Protein AF-A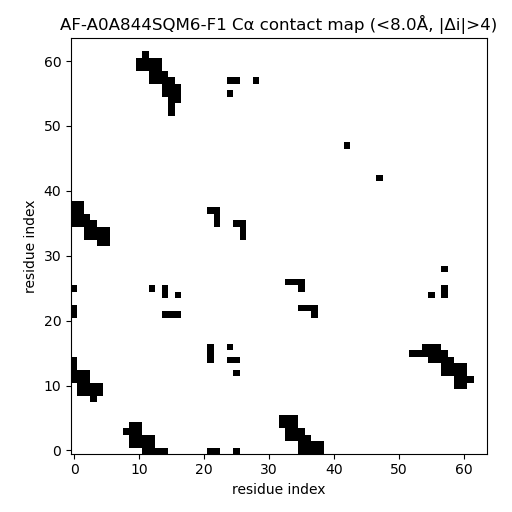0A844SQM6-F1 (afdb_monomer)

Foldseek 3Di:
DWKADQVGDIFDKDFLEPPVCRQVLVVVVDDPNMHDDDDPDDDDPVCVVVVVDDHSDMDTDDDD

Mean predicted aligned error: 3.86 Å

Nearest PDB structures (foldseek):
  5ne9-assembly1_A  TM=4.057E-01  e=5.797E+00  Thermotoga maritima MSB8

Structure (mmCIF, N/CA/C/O backbone):
data_AF-A0A844SQM6-F1
#
_entry.id   AF-A0A844SQM6-F1
#
loop_
_atom_site.group_PDB
_atom_site.id
_atom_site.type_symbol
_atom_site.label_atom_id
_atom_site.label_alt_id
_atom_site.label_comp_id
_atom_site.label_asym_id
_atom_site.label_entity_id
_atom_site.label_seq_id
_atom_site.pdbx_PDB_ins_code
_atom_site.Cartn_x
_atom_site.Cartn_y
_atom_site.Cartn_z
_atom_site.occupancy
_atom_site.B_iso_or_equiv
_atom_site.auth_seq_id
_atom_site.auth_comp_id
_atom_site.auth_asym_id
_atom_site.auth_atom_id
_atom_site.pdbx_PDB_model_num
ATOM 1 N N . MET A 1 1 ? -2.004 4.699 -1.488 1.00 91.12 1 MET A N 1
ATOM 2 C CA . MET A 1 1 ? -1.859 4.290 -0.075 1.00 91.12 1 MET A CA 1
ATOM 3 C C . MET A 1 1 ? -0.521 4.762 0.448 1.00 91.12 1 MET A C 1
ATOM 5 O O . MET A 1 1 ? 0.436 4.790 -0.314 1.00 91.12 1 MET A O 1
ATOM 9 N N . ARG A 1 2 ? -0.468 5.184 1.708 1.00 93.69 2 ARG A N 1
ATOM 10 C CA . ARG A 1 2 ? 0.768 5.508 2.416 1.00 93.69 2 ARG A CA 1
ATOM 11 C C . ARG A 1 2 ? 1.065 4.355 3.361 1.00 93.69 2 ARG A C 1
ATOM 13 O O . ARG A 1 2 ? 0.228 4.067 4.214 1.00 93.69 2 ARG A O 1
ATOM 20 N N . VAL A 1 3 ? 2.226 3.742 3.201 1.00 95.56 3 VAL A N 1
ATOM 21 C CA . VAL A 1 3 ? 2.738 2.703 4.092 1.00 95.56 3 VAL A CA 1
ATOM 22 C C . VAL A 1 3 ? 3.913 3.280 4.863 1.00 95.56 3 VAL A C 1
ATOM 24 O O . VAL A 1 3 ? 4.774 3.918 4.260 1.00 95.56 3 VAL A O 1
ATOM 27 N N . THR A 1 4 ? 3.918 3.093 6.174 1.00 96.44 4 THR A N 1
ATOM 28 C CA . THR A 1 4 ? 5.038 3.424 7.049 1.00 96.44 4 THR A CA 1
ATOM 29 C C . THR A 1 4 ? 5.669 2.121 7.507 1.00 96.44 4 THR A C 1
ATOM 31 O O . THR A 1 4 ? 4.970 1.268 8.057 1.00 96.44 4 THR A O 1
ATOM 34 N N . THR A 1 5 ? 6.956 1.956 7.239 1.00 95.38 5 THR A N 1
ATOM 35 C CA . THR A 1 5 ? 7.747 0.803 7.674 1.00 95.38 5 THR A CA 1
ATOM 36 C C . THR A 1 5 ? 8.036 0.876 9.175 1.00 95.38 5 THR A C 1
ATOM 38 O O . THR A 1 5 ? 7.811 1.902 9.823 1.00 95.38 5 THR A O 1
ATOM 41 N N . ASP A 1 6 ? 8.525 -0.217 9.749 1.00 95.06 6 ASP A N 1
ATOM 42 C CA . ASP A 1 6 ? 8.883 -0.320 11.166 1.00 95.06 6 ASP A CA 1
ATOM 43 C C . ASP A 1 6 ? 10.068 0.579 11.558 1.00 95.06 6 ASP A C 1
ATOM 45 O O . ASP A 1 6 ? 10.117 1.080 12.681 1.00 95.06 6 ASP A O 1
ATOM 49 N N . ASP A 1 7 ? 10.978 0.855 10.622 1.00 94.88 7 ASP A N 1
ATOM 50 C CA . ASP A 1 7 ? 12.066 1.831 10.777 1.00 94.88 7 ASP A CA 1
ATOM 51 C C . ASP A 1 7 ? 11.636 3.291 10.516 1.00 94.88 7 ASP A C 1
ATOM 53 O O . ASP A 1 7 ? 12.429 4.221 10.683 1.00 94.88 7 ASP A O 1
ATOM 57 N N . GLY A 1 8 ? 10.362 3.517 10.177 1.00 93.06 8 GLY A N 1
ATOM 58 C CA . GLY A 1 8 ? 9.763 4.841 10.018 1.00 93.06 8 GLY A CA 1
ATOM 59 C C . GLY A 1 8 ? 9.867 5.443 8.614 1.00 93.06 8 GLY A C 1
ATOM 60 O O . GLY A 1 8 ? 9.439 6.586 8.421 1.00 93.06 8 GLY A O 1
ATOM 61 N N . GLU A 1 9 ? 10.385 4.712 7.625 1.00 95.12 9 GLU A N 1
ATOM 62 C CA . GLU A 1 9 ? 10.326 5.135 6.226 1.00 95.12 9 GLU A CA 1
ATOM 63 C C . GLU A 1 9 ? 8.884 5.187 5.708 1.00 95.12 9 GLU A C 1
ATOM 65 O O . GLU A 1 9 ? 8.010 4.403 6.080 1.00 95.12 9 GLU A O 1
ATOM 70 N N . VAL A 1 10 ? 8.621 6.126 4.797 1.00 93.50 10 VAL A N 1
ATOM 71 C CA . VAL A 1 10 ? 7.298 6.306 4.194 1.00 93.50 10 VAL A CA 1
ATOM 72 C C . VAL A 1 10 ? 7.347 5.938 2.721 1.00 93.50 10 VAL A C 1
ATOM 74 O O . VAL A 1 10 ? 8.095 6.519 1.940 1.00 93.50 10 VAL A O 1
ATOM 77 N N . GLN A 1 11 ? 6.478 5.013 2.328 1.00 93.44 11 GLN A N 1
ATOM 78 C CA . GLN A 1 11 ? 6.361 4.506 0.969 1.00 93.44 11 GLN A CA 1
ATOM 79 C C . GLN A 1 11 ? 4.954 4.736 0.419 1.00 93.44 11 GLN A C 1
ATOM 81 O O . GLN A 1 11 ? 3.949 4.686 1.137 1.00 93.44 11 GLN A O 1
ATOM 86 N N . VAL A 1 12 ? 4.863 4.952 -0.892 1.00 91.81 12 VAL A N 1
ATOM 87 C CA . VAL A 1 12 ? 3.579 4.984 -1.596 1.00 91.81 12 VAL A CA 1
ATOM 88 C C . VAL A 1 12 ? 3.291 3.597 -2.143 1.00 91.81 12 VAL A C 1
ATOM 90 O O . VAL A 1 12 ? 4.144 2.971 -2.761 1.00 91.81 12 VAL A O 1
ATOM 93 N N . TRP A 1 13 ? 2.078 3.118 -1.915 1.00 93.38 13 TRP A N 1
ATOM 94 C CA . TRP A 1 13 ? 1.578 1.837 -2.399 1.00 93.38 13 TRP A CA 1
ATOM 95 C C . TRP A 1 13 ? 0.295 2.048 -3.199 1.00 93.38 13 TRP A C 1
ATOM 97 O O . TRP A 1 13 ? -0.491 2.959 -2.917 1.00 93.38 13 TRP A O 1
ATOM 107 N N . LEU A 1 14 ? 0.087 1.216 -4.209 1.00 91.94 14 LEU A N 1
ATOM 108 C CA . LEU A 1 14 ? -1.092 1.204 -5.066 1.00 91.94 14 LEU A CA 1
ATOM 109 C C . LEU A 1 14 ? -1.890 -0.066 -4.782 1.00 91.94 14 LEU A C 1
ATOM 111 O O . LEU A 1 14 ? -1.296 -1.127 -4.615 1.00 91.94 14 LEU A O 1
ATOM 115 N N . ALA A 1 15 ? -3.215 0.056 -4.751 1.00 92.31 15 ALA A N 1
ATOM 116 C CA . ALA A 1 15 ? -4.141 -1.056 -4.587 1.00 92.31 15 ALA A CA 1
ATOM 117 C C . ALA A 1 15 ? -5.271 -0.906 -5.610 1.00 92.31 15 ALA A C 1
ATOM 119 O O . ALA A 1 15 ? -5.950 0.122 -5.637 1.00 92.31 15 ALA A O 1
ATOM 120 N N . ALA A 1 16 ? -5.448 -1.906 -6.469 1.00 91.44 16 ALA A N 1
ATOM 121 C CA . ALA A 1 16 ? -6.487 -1.946 -7.495 1.00 91.44 16 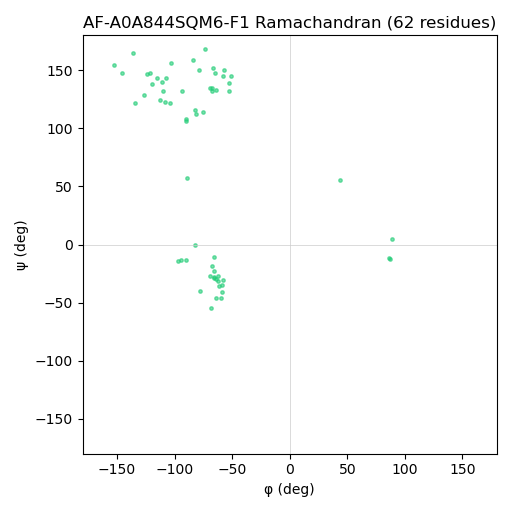ALA A CA 1
ATOM 122 C C . ALA A 1 16 ? -7.774 -2.582 -6.943 1.00 91.44 16 ALA A C 1
ATOM 124 O O . ALA A 1 16 ? -8.264 -3.593 -7.450 1.00 91.44 16 ALA A O 1
ATOM 125 N N . THR A 1 17 ? -8.297 -2.006 -5.863 1.00 90.31 17 THR A N 1
ATOM 126 C CA . THR A 1 17 ? -9.443 -2.524 -5.102 1.00 90.31 17 THR A CA 1
ATOM 127 C C . THR A 1 17 ? -10.418 -1.398 -4.757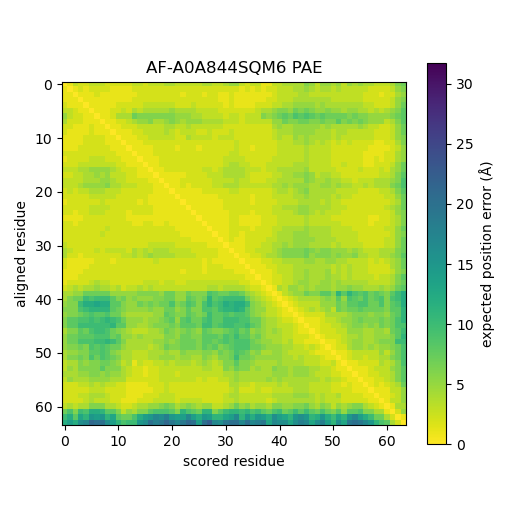 1.00 90.31 17 THR A C 1
ATOM 129 O O . THR A 1 17 ? -10.050 -0.221 -4.835 1.00 90.31 17 THR A O 1
ATOM 132 N N . PRO A 1 18 ? -11.659 -1.722 -4.349 1.00 90.06 18 PRO A N 1
ATOM 133 C CA . PRO A 1 18 ? -12.549 -0.754 -3.718 1.00 90.06 18 PRO A CA 1
ATOM 134 C C . PRO A 1 18 ? -11.862 -0.024 -2.554 1.00 90.06 18 PRO A C 1
ATOM 136 O O . PRO A 1 18 ? -11.025 -0.594 -1.849 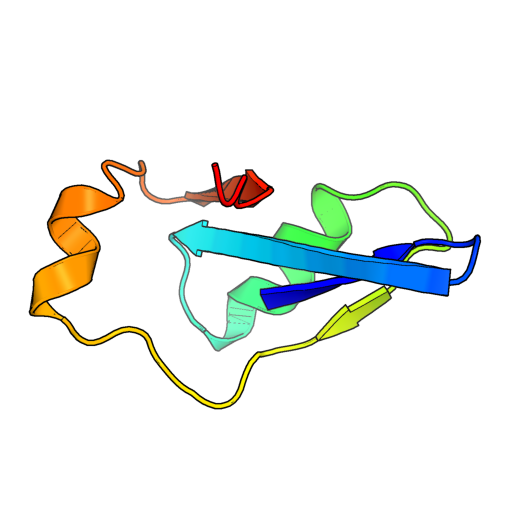1.00 90.06 18 PRO A O 1
ATOM 139 N N . GLN A 1 19 ? -12.185 1.260 -2.372 1.00 88.06 19 GLN A N 1
ATOM 140 C CA . GLN A 1 19 ? -11.505 2.129 -1.404 1.00 88.06 19 GLN A CA 1
ATOM 141 C C . GLN A 1 19 ? -11.648 1.637 0.045 1.00 88.06 19 GLN A C 1
ATOM 143 O O . GLN A 1 19 ? -10.720 1.786 0.836 1.00 88.06 19 GLN A O 1
ATOM 148 N N . ASP A 1 20 ? -12.804 1.075 0.383 1.00 90.25 20 ASP A N 1
ATOM 149 C CA . ASP A 1 20 ? -13.122 0.477 1.679 1.00 90.25 20 ASP A CA 1
ATOM 150 C C . ASP A 1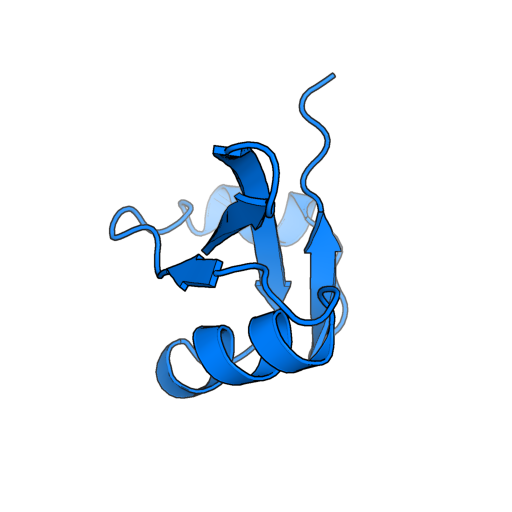 20 ? -12.287 -0.777 1.976 1.00 90.25 20 ASP A C 1
ATOM 152 O O . ASP A 1 20 ? -11.976 -1.022 3.133 1.00 90.25 20 ASP A O 1
ATOM 156 N N . GLN A 1 21 ? -11.847 -1.502 0.945 1.00 92.81 21 GLN A N 1
ATOM 157 C CA . GLN A 1 21 ? -10.990 -2.691 1.069 1.00 92.81 21 GLN A CA 1
ATOM 158 C C . GLN A 1 21 ? -9.494 -2.382 0.919 1.00 92.81 21 GLN A C 1
ATOM 160 O O . GLN A 1 21 ? -8.644 -3.217 1.214 1.00 92.81 21 GLN A O 1
ATOM 165 N N . ALA A 1 22 ? -9.140 -1.188 0.436 1.00 92.00 22 ALA A N 1
ATOM 166 C CA . ALA A 1 22 ? -7.764 -0.861 0.070 1.00 92.00 22 ALA A CA 1
ATOM 167 C C . ALA A 1 22 ? -6.791 -0.867 1.258 1.00 92.00 22 ALA A C 1
ATOM 169 O O . ALA A 1 22 ? -5.604 -1.113 1.061 1.00 92.00 22 ALA A O 1
ATOM 170 N N . VAL A 1 23 ? -7.259 -0.561 2.473 1.00 94.00 23 VAL A N 1
ATOM 171 C CA . VAL A 1 23 ? -6.419 -0.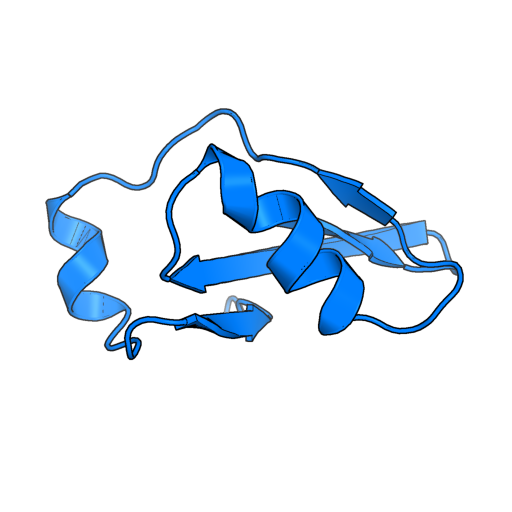641 3.680 1.00 94.00 23 VAL A CA 1
ATOM 172 C C . VAL A 1 23 ? -6.096 -2.096 3.987 1.00 94.00 23 VAL A C 1
ATOM 174 O O . VAL A 1 23 ? -4.918 -2.432 4.040 1.00 94.00 23 VAL A O 1
ATOM 177 N N . ASP A 1 24 ? -7.119 -2.939 4.112 1.00 94.81 24 ASP A N 1
ATOM 178 C CA . ASP A 1 24 ? -6.970 -4.350 4.478 1.00 94.81 24 ASP A CA 1
ATOM 179 C C . ASP A 1 24 ? -6.097 -5.094 3.462 1.00 94.81 24 ASP A C 1
ATOM 181 O O . ASP A 1 24 ? -5.108 -5.718 3.826 1.00 94.81 24 ASP A O 1
ATOM 185 N N . GLN A 1 25 ? -6.353 -4.890 2.168 1.00 94.56 25 GLN A N 1
ATOM 186 C CA . GLN A 1 25 ? -5.570 -5.503 1.092 1.00 94.56 25 GLN A CA 1
ATOM 187 C C . GLN A 1 25 ? -4.096 -5.077 1.096 1.00 94.56 25 GLN A C 1
ATOM 189 O O . GLN A 1 25 ? -3.228 -5.839 0.675 1.00 94.56 25 GLN A O 1
ATOM 194 N N . VAL A 1 26 ? -3.792 -3.850 1.535 1.00 95.06 26 VAL A N 1
ATOM 195 C CA . VAL A 1 26 ? -2.399 -3.410 1.692 1.00 95.06 26 VAL A CA 1
ATOM 196 C C . VAL A 1 26 ? -1.781 -3.976 2.959 1.00 95.06 26 VAL A C 1
ATOM 198 O O . VAL A 1 26 ? -0.622 -4.367 2.904 1.00 95.06 26 VAL A O 1
ATOM 201 N N . LEU A 1 27 ? -2.520 -4.038 4.068 1.00 95.69 27 LEU A N 1
ATOM 202 C CA . LEU A 1 27 ? -2.041 -4.655 5.306 1.00 95.69 27 LEU A CA 1
ATOM 203 C C . LEU A 1 27 ? -1.674 -6.129 5.090 1.00 95.69 27 LEU A C 1
ATOM 205 O O . LEU A 1 27 ? -0.616 -6.549 5.542 1.00 95.69 27 LEU A O 1
ATOM 209 N N . ASP A 1 28 ? -2.473 -6.865 4.317 1.00 95.44 28 ASP A N 1
ATOM 210 C CA . ASP A 1 28 ? -2.198 -8.263 3.957 1.00 95.44 28 ASP A CA 1
ATOM 211 C C . ASP A 1 28 ? -0.946 -8.434 3.075 1.00 95.44 28 ASP A C 1
ATOM 213 O O . ASP A 1 28 ? -0.360 -9.516 3.015 1.00 95.44 28 ASP A O 1
ATOM 217 N N . ALA A 1 29 ? -0.530 -7.380 2.364 1.00 94.56 29 ALA A N 1
ATOM 218 C CA . ALA A 1 29 ? 0.600 -7.413 1.435 1.00 94.56 29 ALA A CA 1
ATOM 219 C C . ALA A 1 29 ? 1.921 -6.896 2.035 1.00 94.56 29 ALA A C 1
ATOM 221 O O . ALA A 1 29 ? 2.977 -7.079 1.421 1.00 94.56 29 ALA A O 1
ATOM 222 N N . ILE A 1 30 ? 1.883 -6.217 3.185 1.00 94.81 30 ILE A N 1
ATOM 223 C CA . ILE A 1 30 ? 3.068 -5.646 3.842 1.00 94.81 30 ILE A CA 1
ATOM 224 C C . ILE A 1 30 ? 3.516 -6.508 5.036 1.00 94.81 30 ILE A C 1
ATOM 226 O O . ILE A 1 30 ? 2.707 -7.232 5.608 1.00 94.81 30 ILE A O 1
ATOM 230 N N . PRO A 1 31 ? 4.797 -6.437 5.441 1.00 95.44 31 PRO A N 1
ATOM 231 C CA . PRO A 1 31 ? 5.279 -7.094 6.653 1.00 95.44 31 PRO A CA 1
ATOM 232 C C . PRO A 1 31 ? 4.529 -6.676 7.925 1.00 95.44 31 PRO A C 1
ATOM 234 O O . PRO A 1 31 ? 4.090 -5.532 8.067 1.00 95.44 31 PRO A O 1
ATOM 237 N N . GLU A 1 32 ? 4.457 -7.594 8.892 1.00 93.69 32 GLU A N 1
ATOM 238 C CA . GLU A 1 32 ? 3.954 -7.291 10.233 1.00 93.69 32 GLU A CA 1
ATOM 239 C C . GLU A 1 32 ? 4.761 -6.160 10.893 1.00 93.69 32 GLU A C 1
ATOM 241 O O . GLU A 1 32 ? 5.972 -6.039 10.710 1.00 93.69 32 GLU A O 1
ATOM 246 N N . GLY A 1 33 ? 4.082 -5.320 11.679 1.00 94.00 33 GLY A N 1
ATOM 247 C CA . GLY A 1 33 ? 4.679 -4.148 12.330 1.00 94.00 33 GLY A CA 1
ATOM 248 C C . GLY A 1 33 ? 4.693 -2.882 11.468 1.00 94.00 33 GLY A C 1
ATOM 249 O O . GLY A 1 33 ? 4.907 -1.793 11.999 1.00 94.00 33 GLY A O 1
ATOM 250 N N . TRP A 1 34 ? 4.405 -2.989 10.169 1.00 96.50 34 TRP A N 1
ATOM 251 C CA . TRP A 1 34 ? 4.224 -1.833 9.292 1.00 96.50 34 TRP A CA 1
ATOM 252 C C . TRP A 1 34 ? 2.789 -1.301 9.381 1.00 96.50 34 TRP A C 1
ATOM 254 O O . TRP A 1 34 ? 1.856 -2.003 9.769 1.00 96.50 34 TRP A O 1
ATOM 264 N N . ALA A 1 35 ? 2.594 -0.037 9.008 1.00 96.31 35 ALA A N 1
ATOM 265 C CA . ALA A 1 35 ? 1.291 0.621 9.056 1.00 96.31 35 ALA A CA 1
ATOM 266 C C . ALA A 1 35 ? 0.847 1.089 7.668 1.00 96.31 35 ALA A C 1
ATOM 268 O O . ALA A 1 35 ? 1.630 1.686 6.935 1.00 96.31 35 ALA A O 1
ATOM 269 N N . ALA A 1 36 ? -0.431 0.909 7.327 1.00 95.69 36 ALA A N 1
ATOM 270 C CA . ALA A 1 36 ? -1.023 1.408 6.086 1.00 95.69 36 ALA A CA 1
ATOM 271 C C . ALA A 1 36 ? -2.101 2.467 6.355 1.00 95.69 36 ALA A C 1
ATOM 273 O O . ALA A 1 36 ? -2.875 2.384 7.304 1.00 95.69 36 ALA A O 1
ATOM 274 N N . SER A 1 37 ? -2.178 3.484 5.496 1.00 94.25 37 SER A N 1
ATOM 275 C CA . SER A 1 37 ? -3.209 4.524 5.559 1.00 94.25 37 SER A CA 1
ATOM 276 C C . SER A 1 37 ? -3.614 5.026 4.172 1.00 94.25 37 SER A C 1
ATOM 278 O O . SER A 1 37 ? -2.810 5.082 3.236 1.00 94.25 37 SER A O 1
ATOM 280 N N . LEU A 1 38 ? -4.882 5.416 4.029 1.00 91.94 38 LEU A N 1
ATOM 281 C CA . LEU A 1 38 ? -5.408 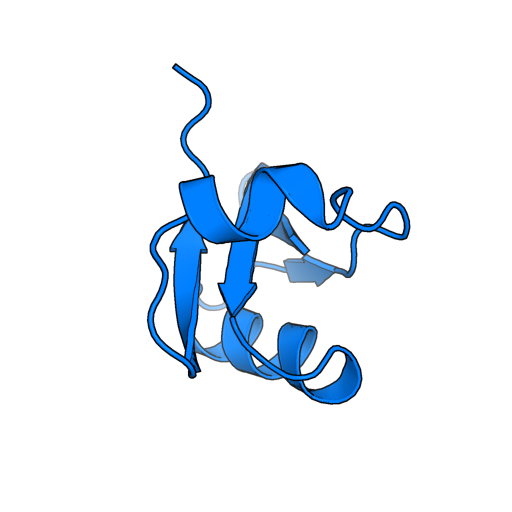5.994 2.792 1.00 91.94 38 LEU A CA 1
ATOM 282 C C . LEU A 1 38 ? -4.794 7.371 2.520 1.00 91.94 38 LEU A C 1
ATOM 284 O O . LEU A 1 38 ? -4.782 8.257 3.377 1.00 91.94 38 LEU A O 1
ATOM 288 N N . ILE A 1 39 ? -4.335 7.576 1.284 1.00 89.19 39 ILE A N 1
ATOM 289 C CA . ILE A 1 39 ? -3.994 8.912 0.794 1.00 89.19 39 ILE A CA 1
ATOM 290 C C . ILE A 1 39 ? -5.307 9.555 0.353 1.00 89.19 39 ILE A C 1
ATOM 292 O O . ILE A 1 39 ? -5.939 9.086 -0.586 1.00 89.19 39 ILE A O 1
ATOM 296 N N . LYS A 1 40 ? -5.718 10.634 1.027 1.00 82.31 40 LYS A N 1
ATOM 297 C CA . LYS A 1 40 ? -6.999 11.319 0.763 1.00 82.31 40 LYS A CA 1
ATOM 298 C C . LYS A 1 40 ? -7.080 11.987 -0.614 1.00 82.31 40 LYS A C 1
ATOM 300 O O . LYS A 1 40 ? -8.149 12.437 -1.008 1.00 82.31 40 LYS A O 1
ATOM 305 N N . ARG A 1 41 ? -5.956 12.090 -1.327 1.00 80.88 41 ARG A N 1
ATOM 306 C CA . ARG A 1 41 ? -5.903 12.581 -2.702 1.00 80.88 41 ARG A CA 1
ATOM 307 C C . ARG A 1 41 ? -6.060 11.388 -3.656 1.00 80.88 41 ARG A C 1
ATOM 309 O O . ARG A 1 41 ? -5.112 10.609 -3.762 1.00 80.88 41 ARG A O 1
ATOM 316 N N . PRO A 1 42 ? -7.207 11.241 -4.340 1.00 73.88 42 PRO A N 1
ATOM 317 C CA . PRO A 1 42 ? -7.352 10.230 -5.376 1.00 73.88 42 PRO A CA 1
ATOM 318 C C . PRO A 1 42 ? -6.443 10.557 -6.566 1.00 73.88 42 PRO A C 1
ATOM 320 O O . PRO A 1 42 ? -6.140 11.723 -6.834 1.00 73.88 42 PRO A O 1
ATOM 323 N N . LEU A 1 43 ? -6.016 9.520 -7.283 1.00 76.44 43 LEU A N 1
ATOM 324 C CA . LEU A 1 43 ? -5.384 9.689 -8.587 1.00 76.44 43 LEU A CA 1
ATOM 325 C C . LEU A 1 43 ? -6.442 10.163 -9.596 1.00 76.44 43 LEU A C 1
ATOM 327 O O . LEU A 1 43 ? -7.543 9.605 -9.616 1.00 76.44 43 LEU A O 1
ATOM 331 N N . PRO A 1 44 ? -6.134 11.167 -10.433 1.00 81.69 44 PRO A N 1
ATOM 332 C CA . PRO A 1 44 ? -6.971 11.514 -11.575 1.00 81.69 44 PRO A CA 1
ATOM 333 C C . PRO A 1 44 ? -7.247 10.285 -12.449 1.00 81.69 44 PRO A C 1
ATOM 335 O O . PRO A 1 44 ? -6.343 9.485 -12.702 1.00 81.69 44 PRO A O 1
ATOM 338 N N . ALA A 1 45 ? -8.487 10.146 -12.926 1.00 80.06 45 ALA A N 1
ATOM 339 C CA . ALA A 1 45 ? -8.923 8.974 -13.689 1.00 80.06 45 ALA A CA 1
ATOM 340 C C . ALA A 1 45 ? -8.085 8.734 -14.958 1.00 80.06 45 ALA A C 1
ATOM 342 O O . ALA A 1 45 ? -7.871 7.590 -15.345 1.00 80.06 45 ALA A O 1
ATOM 343 N N . GLU A 1 46 ? -7.552 9.798 -15.562 1.00 84.62 46 GLU A N 1
ATOM 344 C CA . GLU A 1 46 ? -6.664 9.741 -16.731 1.00 84.62 46 GLU A CA 1
ATOM 345 C C . GLU A 1 46 ? -5.342 8.999 -16.474 1.00 84.62 46 GLU A C 1
ATOM 347 O O . GLU A 1 46 ? -4.772 8.417 -17.394 1.00 84.62 46 GLU A O 1
ATOM 352 N N . HIS A 1 47 ? -4.864 8.968 -15.227 1.00 81.94 47 HIS A N 1
ATOM 353 C CA . HIS A 1 47 ? -3.618 8.292 -14.864 1.00 81.94 47 HIS A CA 1
ATOM 354 C C . HIS A 1 47 ? -3.828 6.826 -14.468 1.00 81.94 47 HIS A C 1
ATOM 356 O O . HIS A 1 47 ? -2.857 6.077 -14.402 1.00 81.94 47 HIS A O 1
ATOM 362 N N . ILE A 1 48 ? -5.072 6.392 -14.231 1.00 80.50 48 ILE A N 1
ATOM 363 C CA . ILE A 1 48 ? -5.382 5.019 -13.807 1.00 80.50 48 ILE A CA 1
ATOM 364 C C . ILE A 1 48 ? -5.008 3.982 -14.883 1.00 80.50 48 ILE A C 1
ATOM 366 O O . ILE A 1 48 ? -4.345 3.007 -14.528 1.00 80.50 48 ILE A O 1
ATOM 370 N N . PRO A 1 49 ? -5.334 4.162 -16.183 1.00 83.56 49 PRO A N 1
ATOM 371 C CA . PRO A 1 49 ? -4.949 3.199 -17.217 1.00 83.56 49 PRO A CA 1
ATOM 372 C C . PRO A 1 49 ? -3.434 2.996 -17.319 1.00 83.56 49 PRO A C 1
ATOM 374 O O . PRO A 1 49 ? -2.975 1.880 -17.548 1.00 83.56 49 PRO A O 1
ATOM 377 N N . ALA A 1 50 ? -2.651 4.056 -17.088 1.00 83.94 50 ALA A N 1
ATOM 378 C CA . ALA A 1 50 ? -1.191 3.997 -17.118 1.00 83.94 50 ALA A CA 1
ATOM 379 C C . ALA A 1 50 ? -0.599 3.150 -15.977 1.00 83.94 50 ALA A C 1
ATOM 381 O O . ALA A 1 50 ? 0.541 2.703 -16.078 1.00 83.94 50 ALA A O 1
ATOM 382 N N . LEU A 1 51 ? -1.362 2.894 -14.907 1.00 84.44 51 LEU A N 1
ATOM 383 C CA . LEU A 1 51 ? -0.923 2.006 -13.834 1.00 84.44 51 LEU A CA 1
ATOM 384 C C . LEU A 1 51 ? -0.854 0.549 -14.297 1.00 84.44 51 LEU A C 1
ATOM 386 O O . LEU A 1 51 ? -0.042 -0.194 -13.751 1.00 84.44 51 LEU A O 1
ATOM 390 N N . ASN A 1 52 ? -1.658 0.148 -15.292 1.00 88.19 52 ASN A N 1
ATOM 391 C CA . ASN A 1 52 ? -1.705 -1.217 -15.826 1.00 88.19 52 ASN A CA 1
ATOM 392 C C . ASN A 1 52 ? -1.699 -2.280 -14.707 1.00 88.19 52 ASN A C 1
ATOM 394 O O . ASN A 1 52 ? -0.792 -3.108 -14.620 1.00 88.19 52 ASN A O 1
ATOM 398 N N . MET A 1 53 ? -2.661 -2.169 -13.790 1.00 89.38 53 MET A N 1
ATOM 399 C CA . MET A 1 53 ? -2.819 -3.070 -12.648 1.00 89.38 53 MET A CA 1
ATOM 400 C C . MET A 1 53 ? -4.026 -3.976 -12.854 1.00 89.38 53 MET A C 1
ATOM 402 O O . MET A 1 53 ? -5.057 -3.542 -13.375 1.00 89.38 53 MET A O 1
ATOM 406 N N . MET A 1 54 ? -3.911 -5.221 -12.407 1.00 90.44 54 MET A N 1
ATOM 407 C CA . MET A 1 54 ? -5.031 -6.156 -12.377 1.00 90.44 54 MET A CA 1
ATOM 408 C C . MET A 1 54 ? -5.944 -5.873 -11.176 1.00 90.44 54 MET A C 1
ATOM 410 O O . MET A 1 54 ? -5.458 -5.432 -10.135 1.00 90.44 54 MET A O 1
ATOM 414 N N . PRO A 1 55 ? -7.259 -6.147 -11.265 1.00 87.69 55 PRO A N 1
ATOM 415 C CA . PRO A 1 55 ? -8.142 -6.080 -10.103 1.00 87.69 55 PRO A CA 1
ATOM 416 C C . PRO A 1 55 ? -7.598 -6.928 -8.944 1.00 87.69 55 PRO A C 1
ATOM 418 O O . PRO A 1 55 ? -7.219 -8.079 -9.150 1.00 87.69 55 PRO A O 1
ATOM 421 N N . GLY A 1 56 ? -7.548 -6.365 -7.737 1.00 89.31 56 GLY A N 1
ATOM 422 C CA . GLY A 1 56 ? -6.968 -7.028 -6.563 1.00 89.31 56 GLY A CA 1
ATOM 423 C C . GLY A 1 56 ? -5.458 -6.839 -6.396 1.00 89.31 56 GLY A C 1
ATOM 424 O O . GLY A 1 56 ? -4.939 -7.124 -5.321 1.00 89.31 56 GLY A O 1
ATOM 425 N N . GLU A 1 57 ? -4.747 -6.339 -7.411 1.00 92.81 57 GLU A N 1
ATOM 426 C CA . GLU A 1 57 ? -3.297 -6.155 -7.339 1.00 92.81 57 GLU A CA 1
ATOM 427 C C . GLU A 1 57 ? -2.924 -5.071 -6.324 1.00 92.81 57 GLU A C 1
ATOM 429 O O . GLU A 1 57 ? -3.487 -3.971 -6.311 1.00 92.81 57 GLU A O 1
ATOM 434 N N . VAL A 1 58 ? -1.920 -5.377 -5.505 1.00 93.25 58 VAL A N 1
ATOM 435 C CA . VAL A 1 58 ? -1.310 -4.456 -4.550 1.00 93.25 58 VAL A CA 1
ATOM 436 C C . VAL A 1 58 ? 0.189 -4.432 -4.792 1.00 93.25 58 VAL A C 1
ATOM 438 O O . VAL A 1 58 ? 0.830 -5.479 -4.849 1.00 93.25 58 VAL A O 1
ATOM 441 N N . ARG A 1 59 ? 0.769 -3.238 -4.939 1.00 93.62 59 ARG A N 1
ATOM 442 C CA . ARG A 1 59 ? 2.220 -3.099 -5.111 1.00 93.62 59 ARG A CA 1
ATOM 443 C C . ARG A 1 59 ? 2.758 -1.767 -4.621 1.00 93.62 59 ARG A C 1
ATOM 445 O O . ARG A 1 59 ? 2.069 -0.744 -4.652 1.00 93.62 59 ARG A O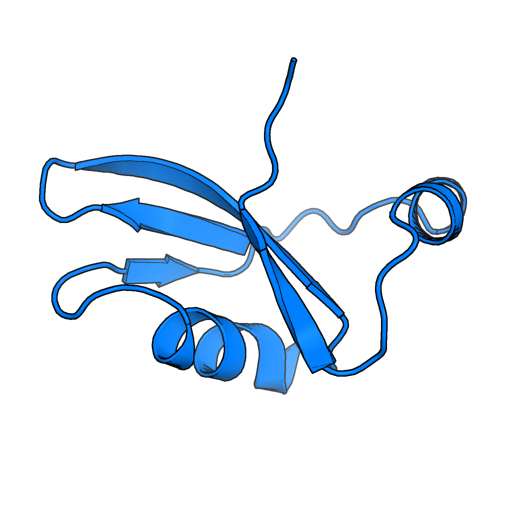 1
ATOM 452 N N . ARG A 1 60 ? 4.040 -1.757 -4.258 1.00 92.81 60 ARG A N 1
ATOM 453 C CA . ARG A 1 60 ? 4.783 -0.525 -3.982 1.00 92.81 60 ARG A CA 1
ATOM 454 C C . ARG A 1 60 ? 4.891 0.327 -5.249 1.00 92.81 60 ARG A C 1
ATOM 456 O O . ARG A 1 60 ? 5.256 -0.164 -6.315 1.00 92.81 60 ARG A O 1
ATOM 463 N N . HIS A 1 61 ? 4.606 1.617 -5.121 1.00 87.50 61 HIS A N 1
ATOM 464 C CA . HIS A 1 61 ? 4.874 2.601 -6.157 1.00 87.50 61 HIS A CA 1
ATOM 465 C C . HIS A 1 61 ? 6.340 3.022 -6.078 1.00 87.50 61 HIS A C 1
ATOM 467 O O . HIS A 1 61 ? 6.768 3.644 -5.106 1.00 87.50 61 HIS A O 1
ATOM 473 N N . LEU A 1 62 ? 7.109 2.660 -7.099 1.00 78.94 62 LEU A N 1
ATOM 474 C CA . LEU A 1 62 ? 8.481 3.112 -7.266 1.00 78.94 62 LEU A CA 1
ATOM 475 C C . LEU A 1 62 ? 8.451 4.396 -8.088 1.00 78.94 62 LEU A C 1
ATOM 477 O O . LEU A 1 62 ? 8.176 4.354 -9.286 1.00 78.94 62 LEU A O 1
ATOM 481 N N . VAL A 1 63 ? 8.695 5.532 -7.439 1.00 61.72 63 VAL A N 1
ATOM 482 C CA . VAL A 1 63 ? 8.988 6.773 -8.160 1.00 61.72 63 VAL A CA 1
ATOM 483 C C . VAL A 1 63 ? 10.427 6.630 -8.654 1.00 61.72 63 VAL A C 1
ATOM 485 O O . VAL A 1 63 ? 11.329 6.459 -7.836 1.00 61.72 63 VAL A O 1
ATOM 488 N N . SER A 1 64 ? 10.610 6.570 -9.974 1.00 48.75 64 SER A N 1
ATOM 489 C CA . SER A 1 64 ? 11.939 6.636 -10.604 1.00 48.75 64 SER A CA 1
ATOM 490 C C . SER A 1 64 ? 12.430 8.075 -10.662 1.00 48.75 64 SER A C 1
ATOM 492 O O . SER A 1 64 ? 11.564 8.969 -10.807 1.00 48.75 64 SER A O 1
#

Secondary structure (DSSP, 8-state):
-EEE-TT--EEEEEE-S-TTTHHHHHHTTSPTT-EEE--SSPPPGGGHHHH---TT-EEE----

Radius of gyration: 11.54 Å; Cα contacts (8 Å, |Δi|>4): 87; chains: 1; bounding box: 25×21×30 Å

Sequence (64 aa):
MRVTTDDGEVQVWLAATPQDQAVDQVLDAIPEGWAASL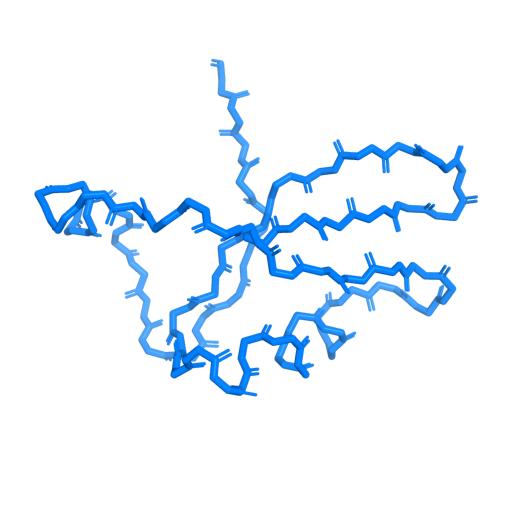IKRPLPAEHIPALNMMPGEVRRHLVS

pLDDT: mean 89.32, std 8.25, range [48.75, 96.5]

Organism: NCBI:txid280333

Solvent-accessible surface area (backbone atoms only — not comparable to full-atom values): 4033 Å² total; per-residue (Å²): 64,40,35,33,45,76,89,65,52,79,44,48,33,46,57,43,52,60,79,89,50,36,51,60,57,46,50,76,73,48,66,87,78,45,46,67,42,82,55,90,72,75,80,60,75,86,56,53,70,78,63,73,70,54,83,70,41,66,48,76,56,78,85,129